Protein AF-X1TYQ2-F1 (afdb_monomer_lite)

Structure (mmCIF, N/CA/C/O backbone):
data_AF-X1TYQ2-F1
#
_entry.id   AF-X1TYQ2-F1
#
loop_
_atom_site.group_PDB
_atom_site.id
_atom_site.type_symbol
_atom_site.label_atom_id
_atom_site.label_alt_id
_atom_site.label_comp_id
_atom_site.label_asym_id
_atom_site.label_entity_id
_atom_site.label_seq_id
_atom_site.pdbx_PDB_ins_code
_atom_site.Cartn_x
_atom_site.Cartn_y
_a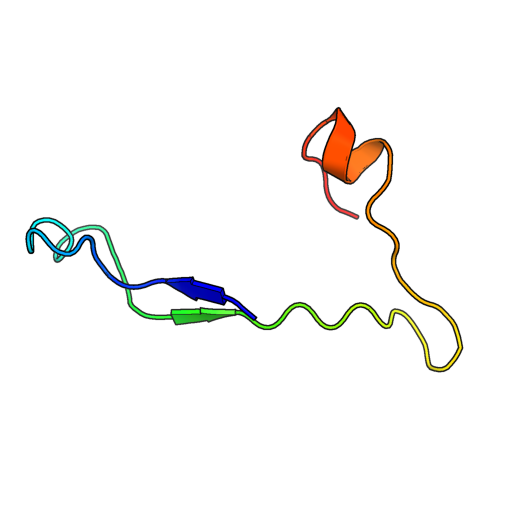tom_site.Cartn_z
_atom_site.occupancy
_atom_site.B_iso_or_equiv
_atom_site.auth_seq_id
_atom_site.auth_comp_id
_atom_site.auth_asym_id
_atom_site.auth_atom_id
_atom_site.pdbx_PDB_model_num
ATOM 1 N N . MET A 1 1 ? -9.502 1.711 -5.444 1.00 95.38 1 MET A N 1
ATOM 2 C CA . MET A 1 1 ? -9.176 0.995 -6.692 1.00 95.38 1 MET A CA 1
ATOM 3 C C . MET A 1 1 ? -8.088 1.785 -7.383 1.00 95.38 1 MET A C 1
ATOM 5 O O . MET A 1 1 ? -8.225 3.002 -7.436 1.00 95.38 1 MET A O 1
ATOM 9 N N . SER A 1 2 ? -7.044 1.117 -7.863 1.00 97.69 2 SER A N 1
ATOM 10 C CA . SER A 1 2 ? -5.981 1.727 -8.666 1.00 97.69 2 SER A CA 1
ATOM 11 C C . SER A 1 2 ? -5.770 0.920 -9.944 1.00 97.69 2 SER A C 1
ATOM 13 O O . SER A 1 2 ? -6.003 -0.288 -9.951 1.00 97.69 2 SER A O 1
ATOM 15 N N . ILE A 1 3 ? -5.364 1.591 -11.020 1.00 98.00 3 ILE A N 1
ATOM 16 C CA . ILE A 1 3 ? -5.041 0.968 -12.305 1.00 98.00 3 ILE A CA 1
ATOM 17 C C . ILE A 1 3 ? -3.583 1.280 -12.598 1.00 98.00 3 ILE A C 1
ATOM 19 O O . ILE A 1 3 ? -3.218 2.441 -12.785 1.00 98.00 3 ILE A O 1
ATOM 23 N N . HIS A 1 4 ? -2.755 0.244 -12.636 1.00 97.25 4 HIS A N 1
ATOM 24 C CA . HIS A 1 4 ? -1.335 0.366 -12.917 1.00 97.25 4 HIS A CA 1
ATOM 25 C C . HIS A 1 4 ? -1.080 -0.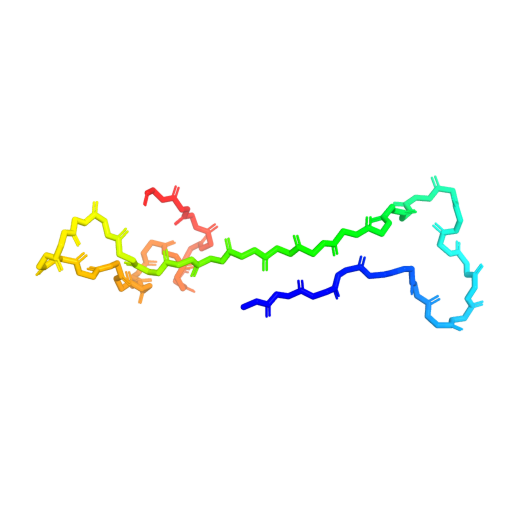155 -14.326 1.00 97.25 4 HIS A C 1
ATOM 27 O O . HIS A 1 4 ? -1.127 -1.353 -14.602 1.00 97.25 4 HIS A O 1
ATOM 33 N N . GLN A 1 5 ? -0.842 0.784 -15.232 1.00 96.50 5 GLN A N 1
ATOM 34 C CA . GLN A 1 5 ? -0.462 0.544 -16.619 1.00 96.50 5 GLN A CA 1
ATOM 35 C C . GLN A 1 5 ? 0.958 1.059 -16.855 1.00 96.50 5 GLN A C 1
ATOM 37 O O . GLN A 1 5 ? 1.499 1.805 -16.039 1.00 96.50 5 GLN A O 1
ATOM 42 N N . GLN A 1 6 ? 1.556 0.692 -17.987 1.00 97.19 6 GLN A N 1
ATOM 43 C CA . GLN A 1 6 ? 2.843 1.266 -18.372 1.00 97.19 6 GLN A CA 1
ATOM 44 C C . GLN A 1 6 ? 2.765 2.802 -18.509 1.00 97.19 6 GLN A C 1
ATOM 46 O O . GLN A 1 6 ? 1.694 3.338 -18.822 1.00 97.19 6 GLN A O 1
ATOM 51 N N . PRO A 1 7 ? 3.893 3.520 -18.359 1.00 96.00 7 PRO A N 1
ATOM 52 C CA . PRO A 1 7 ? 3.962 4.941 -18.671 1.00 96.00 7 PRO A CA 1
ATOM 53 C C . PRO A 1 7 ? 3.455 5.250 -20.085 1.00 96.00 7 PRO A C 1
ATOM 55 O O . PRO A 1 7 ? 3.689 4.499 -21.036 1.00 96.00 7 PRO A O 1
ATOM 58 N N . THR A 1 8 ? 2.787 6.391 -20.243 1.00 95.94 8 THR A N 1
ATOM 59 C CA . THR A 1 8 ? 2.129 6.778 -21.505 1.00 95.94 8 THR A CA 1
ATOM 60 C C . THR A 1 8 ? 3.104 7.078 -22.645 1.00 95.94 8 THR A C 1
ATOM 62 O O . THR A 1 8 ? 2.698 7.096 -23.801 1.00 95.94 8 THR A O 1
ATOM 65 N N . ASN A 1 9 ? 4.393 7.255 -22.347 1.00 96.12 9 ASN A N 1
ATOM 66 C CA . ASN A 1 9 ? 5.454 7.417 -23.342 1.00 96.12 9 ASN A CA 1
ATOM 67 C C . ASN A 1 9 ? 5.934 6.085 -23.962 1.00 96.12 9 ASN A C 1
ATOM 69 O O . ASN A 1 9 ? 6.878 6.090 -24.745 1.00 96.12 9 ASN A O 1
ATOM 73 N N . GLY A 1 10 ? 5.322 4.948 -23.603 1.00 91.69 10 GLY A N 1
ATOM 74 C CA . GLY A 1 10 ? 5.591 3.643 -24.219 1.00 91.69 10 GLY A CA 1
ATOM 75 C C . GLY A 1 10 ? 6.906 2.982 -23.797 1.00 91.69 10 GLY A C 1
ATOM 76 O O . GLY A 1 10 ? 7.284 1.962 -24.366 1.00 91.69 10 GLY A O 1
ATOM 77 N N . THR A 1 11 ? 7.600 3.522 -22.794 1.00 95.25 11 THR A N 1
ATOM 78 C CA . THR A 1 11 ? 8.908 3.003 -22.346 1.00 95.25 11 THR A CA 1
ATOM 79 C C . THR A 1 11 ? 8.808 1.803 -21.399 1.00 95.25 11 THR A C 1
ATOM 81 O O . THR A 1 11 ? 9.824 1.199 -21.074 1.00 95.25 11 THR A O 1
ATOM 84 N N . GLY A 1 12 ? 7.601 1.446 -20.949 1.00 94.94 12 GLY A N 1
ATOM 85 C CA . GLY A 1 12 ? 7.390 0.504 -19.846 1.00 94.94 12 GLY A CA 1
ATOM 86 C C . GLY A 1 12 ? 7.359 -0.977 -20.185 1.00 94.94 12 GLY A C 1
ATOM 87 O O . GLY A 1 12 ? 7.223 -1.772 -19.262 1.00 94.94 12 GLY A O 1
ATOM 88 N N . LYS A 1 13 ? 7.482 -1.368 -21.458 1.00 93.38 13 LYS A N 1
ATOM 89 C CA . LYS A 1 13 ? 7.251 -2.755 -21.899 1.00 93.38 13 LYS A CA 1
ATOM 90 C C . LYS A 1 13 ? 8.094 -3.802 -21.151 1.00 93.38 13 LYS A C 1
ATOM 92 O O . LYS A 1 13 ? 7.606 -4.897 -20.906 1.00 93.38 13 LYS A O 1
ATOM 97 N N . GLU A 1 14 ? 9.323 -3.453 -20.772 1.00 96.31 14 GLU A N 1
ATOM 98 C CA . GLU A 1 14 ? 10.265 -4.369 -20.109 1.00 96.31 14 GLU A CA 1
ATOM 99 C C . GLU A 1 14 ? 10.089 -4.444 -18.579 1.00 96.31 14 GLU A C 1
ATOM 101 O O . GLU A 1 14 ? 10.554 -5.395 -17.959 1.00 96.31 14 GLU A O 1
ATOM 106 N N . TYR A 1 15 ? 9.443 -3.453 -17.946 1.00 94.94 15 TYR A N 1
ATOM 107 C CA . TYR A 1 15 ? 9.391 -3.330 -16.476 1.00 94.94 15 TYR A CA 1
ATOM 108 C C . TYR A 1 15 ? 7.991 -3.095 -15.895 1.00 94.94 15 TYR A C 1
ATOM 110 O O . TYR A 1 15 ? 7.830 -3.028 -14.679 1.00 94.94 15 TYR A O 1
ATOM 118 N N . SER A 1 16 ? 6.969 -2.947 -16.738 1.00 96.62 16 SER A N 1
ATOM 119 C CA . SER A 1 16 ? 5.584 -2.719 -16.324 1.00 96.62 16 SER A CA 1
ATOM 120 C C . SER A 1 16 ? 4.697 -3.874 -16.775 1.00 96.62 16 SER A C 1
ATOM 122 O O . SER A 1 16 ? 4.712 -4.262 -17.939 1.00 96.62 16 SER A O 1
ATOM 124 N N . HIS A 1 17 ? 3.856 -4.369 -15.871 1.00 95.94 17 HIS A N 1
ATOM 125 C CA . HIS A 1 17 ? 2.800 -5.328 -16.181 1.00 95.94 17 HIS A CA 1
ATOM 126 C C . HIS A 1 17 ? 1.460 -4.731 -15.764 1.00 95.94 17 HIS A C 1
ATOM 128 O O . HIS A 1 17 ? 1.324 -4.245 -14.641 1.00 95.94 17 HIS A O 1
ATOM 134 N N . PHE A 1 18 ? 0.483 -4.734 -16.670 1.00 96.75 18 PHE A N 1
ATOM 135 C CA . PHE A 1 18 ? -0.829 -4.163 -16.394 1.00 96.75 18 PHE A CA 1
ATOM 136 C C . PHE A 1 18 ? -1.541 -4.929 -15.274 1.00 96.75 18 PHE A C 1
ATOM 138 O O . PHE A 1 18 ? -1.679 -6.149 -15.348 1.00 96.75 18 PHE A O 1
ATOM 145 N N . HIS A 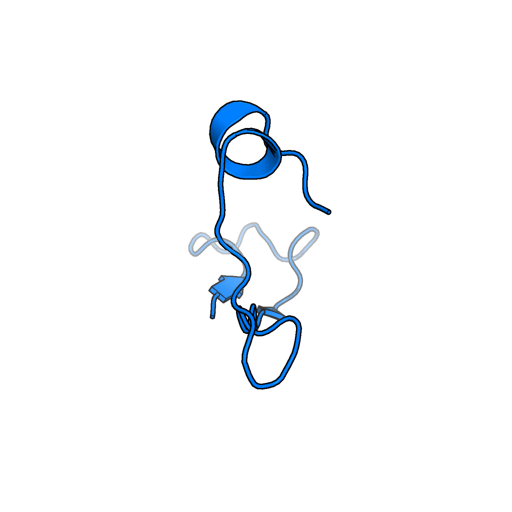1 19 ? -2.020 -4.215 -14.257 1.00 97.62 19 HIS A N 1
ATOM 146 C CA . HIS A 1 19 ? -2.834 -4.790 -13.189 1.00 97.62 19 HIS A CA 1
ATOM 147 C C . HIS A 1 19 ? -3.784 -3.755 -12.578 1.00 97.62 19 HIS A C 1
ATOM 149 O O . HIS A 1 19 ? -3.589 -2.541 -12.682 1.00 97.62 19 HIS A O 1
ATOM 155 N N . ILE A 1 20 ? -4.844 -4.259 -11.947 1.00 98.50 20 ILE A N 1
ATOM 156 C CA . ILE A 1 20 ? -5.851 -3.465 -11.243 1.00 98.50 20 ILE A CA 1
ATOM 157 C C . ILE A 1 20 ? -5.864 -3.922 -9.789 1.00 98.50 20 ILE A C 1
ATOM 159 O O . ILE A 1 20 ? -5.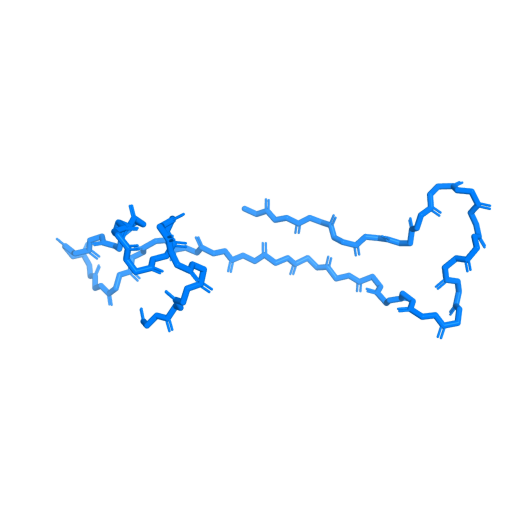960 -5.116 -9.511 1.00 98.50 20 ILE A O 1
ATOM 163 N N . GLU A 1 21 ? -5.795 -2.966 -8.870 1.00 98.38 21 GLU A N 1
ATOM 164 C CA . GLU A 1 21 ? -5.704 -3.230 -7.438 1.00 98.38 21 GLU A CA 1
ATOM 165 C C . GLU A 1 21 ? -6.960 -2.753 -6.710 1.00 98.38 21 GLU A C 1
ATOM 167 O O . GLU A 1 21 ? -7.423 -1.612 -6.867 1.00 98.38 21 GLU A O 1
ATOM 172 N N . PHE A 1 22 ? -7.500 -3.626 -5.860 1.00 97.62 22 PHE A N 1
ATOM 173 C CA . PHE A 1 22 ? -8.641 -3.341 -5.000 1.00 97.62 22 PHE A CA 1
ATOM 174 C C . PHE A 1 22 ? -8.204 -3.383 -3.536 1.00 97.62 22 PHE A C 1
ATOM 176 O O . PHE A 1 22 ? -7.702 -4.394 -3.059 1.00 97.62 22 PHE A O 1
ATOM 183 N N . TYR A 1 23 ? -8.459 -2.289 -2.815 1.00 95.94 23 TYR A N 1
ATOM 184 C CA . TYR A 1 23 ? -8.130 -2.127 -1.397 1.00 95.94 23 TYR A CA 1
ATOM 185 C C . TYR A 1 23 ? -9.409 -1.899 -0.579 1.00 95.94 23 TYR A C 1
ATOM 187 O O . TYR A 1 23 ? -9.680 -0.767 -0.169 1.00 95.94 23 TYR A O 1
ATOM 195 N N . PRO A 1 24 ? -10.271 -2.920 -0.409 1.00 96.25 24 PRO A N 1
ATOM 196 C CA . PRO A 1 24 ? -11.461 -2.781 0.416 1.00 96.25 24 PRO A CA 1
ATOM 197 C C . PRO A 1 24 ? -11.050 -2.543 1.881 1.00 96.25 24 PRO A C 1
ATOM 199 O O . PRO A 1 24 ? -10.239 -3.294 2.420 1.00 96.25 24 PRO A O 1
ATOM 202 N N . PRO A 1 25 ? -11.603 -1.526 2.560 1.00 95.56 25 PRO A N 1
ATOM 203 C CA . PRO A 1 25 ? -11.140 -1.134 3.890 1.00 95.56 25 PRO A CA 1
ATOM 204 C C . PRO A 1 25 ? -11.711 -1.997 5.030 1.00 95.56 25 PRO A C 1
ATOM 206 O O . PRO A 1 25 ? -11.410 -1.748 6.193 1.00 95.56 25 PRO A O 1
ATOM 209 N N . TYR A 1 26 ? -12.561 -2.986 4.755 1.00 97.12 26 TYR A N 1
ATOM 210 C CA . TYR A 1 26 ? -13.222 -3.780 5.794 1.00 97.12 26 TYR A CA 1
ATOM 211 C C . TYR A 1 26 ? -12.301 -4.881 6.331 1.00 97.12 26 TYR A C 1
ATOM 213 O O . TYR A 1 26 ? -11.896 -5.769 5.587 1.00 97.12 26 TYR A O 1
ATOM 221 N N . ARG A 1 27 ? -12.004 -4.859 7.639 1.00 94.50 27 ARG A N 1
ATOM 222 C CA . ARG A 1 27 ? -11.314 -5.974 8.321 1.00 94.50 27 ARG A CA 1
ATOM 223 C C . ARG A 1 27 ? -12.291 -7.051 8.778 1.00 94.50 27 ARG A C 1
ATOM 225 O O . ARG A 1 27 ? -11.980 -8.234 8.735 1.00 94.50 27 ARG A O 1
ATOM 232 N N . THR A 1 28 ? -13.459 -6.623 9.241 1.00 96.88 28 THR A N 1
ATOM 233 C CA . THR A 1 28 ? -14.618 -7.470 9.541 1.00 96.88 28 THR A CA 1
ATOM 234 C C . THR A 1 28 ? -15.878 -6.725 9.105 1.00 96.88 28 THR A C 1
ATOM 236 O O . THR A 1 28 ? -15.792 -5.584 8.648 1.00 96.88 28 THR A O 1
ATOM 239 N N . LYS A 1 29 ? -17.053 -7.343 9.271 1.00 96.50 29 LYS A N 1
ATOM 240 C CA . LYS A 1 29 ? -18.346 -6.729 8.937 1.00 96.50 29 LYS A CA 1
ATOM 241 C C . LYS A 1 29 ? -18.523 -5.327 9.540 1.00 96.50 29 LYS A C 1
ATOM 243 O O . LYS A 1 29 ? -18.951 -4.420 8.837 1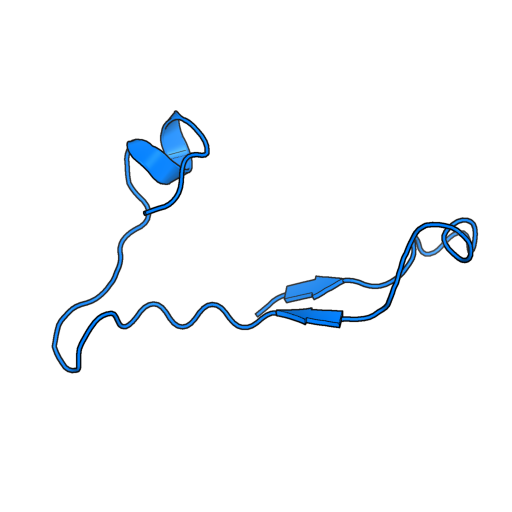.00 96.50 29 LYS A O 1
ATOM 248 N N . ASP A 1 30 ? -18.140 -5.155 10.804 1.00 97.62 30 ASP A N 1
ATOM 249 C CA . ASP A 1 30 ? -18.395 -3.928 11.572 1.00 97.62 30 ASP A CA 1
ATOM 250 C C . ASP A 1 30 ? -17.107 -3.145 11.901 1.00 97.62 30 ASP A C 1
ATOM 252 O O . ASP A 1 30 ? -17.128 -2.209 12.699 1.00 97.62 30 ASP A O 1
ATOM 256 N N . LYS A 1 31 ? -15.957 -3.522 11.313 1.00 97.12 31 LYS A N 1
ATOM 257 C CA . LYS A 1 31 ? -14.661 -2.868 11.563 1.00 97.12 31 LYS A CA 1
ATOM 258 C C . LYS A 1 31 ? -13.987 -2.416 10.272 1.00 97.12 31 LYS A C 1
ATOM 260 O O . LYS A 1 31 ? -13.601 -3.234 9.433 1.00 97.12 31 LYS A O 1
ATOM 265 N N . LEU A 1 32 ? -13.738 -1.111 10.194 1.00 97.25 32 LEU A N 1
ATOM 266 C CA . LEU A 1 32 ? -12.962 -0.471 9.137 1.00 97.25 32 LEU A CA 1
ATOM 267 C C . LEU A 1 32 ? -11.469 -0.391 9.501 1.00 97.25 32 LEU A C 1
ATOM 269 O O . LEU A 1 32 ? -11.106 -0.165 10.658 1.00 97.25 32 LEU A O 1
ATOM 273 N N . LYS A 1 33 ? -10.598 -0.541 8.503 1.00 96.81 33 LYS A N 1
ATOM 274 C CA . LYS A 1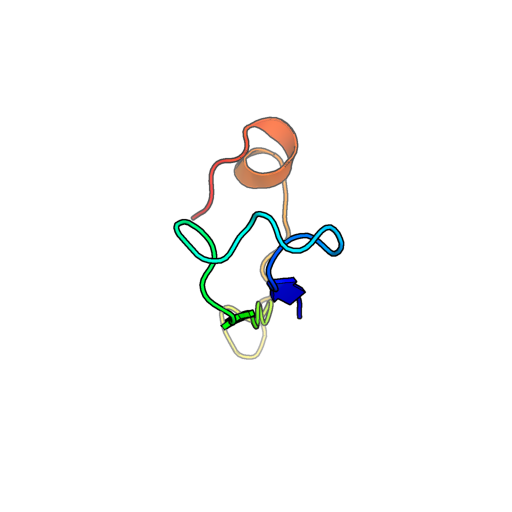 33 ? -9.191 -0.145 8.550 1.00 96.81 33 LYS A CA 1
ATOM 275 C C . LYS A 1 33 ? -9.096 1.345 8.237 1.00 96.81 33 LYS A C 1
ATOM 277 O O . LYS A 1 33 ? -9.465 1.776 7.148 1.00 96.81 33 LYS A O 1
ATOM 282 N N . TYR A 1 34 ? -8.537 2.101 9.174 1.00 96.12 34 TYR A N 1
ATOM 283 C CA . TYR A 1 34 ? -8.111 3.476 8.946 1.00 96.12 34 TYR A CA 1
ATOM 284 C C . TYR A 1 34 ? -6.609 3.494 8.688 1.00 96.12 34 TYR A C 1
ATOM 286 O O . TYR A 1 34 ? -5.858 2.804 9.378 1.00 96.12 34 TYR A O 1
ATOM 294 N N . LEU A 1 35 ? -6.188 4.272 7.695 1.00 96.44 35 LEU A N 1
ATOM 295 C CA . LEU A 1 35 ? -4.782 4.609 7.515 1.00 96.44 35 LEU A CA 1
ATOM 296 C C . LEU A 1 35 ? -4.428 5.657 8.571 1.00 96.44 35 LEU A C 1
ATOM 298 O O . LEU A 1 35 ? -5.077 6.701 8.644 1.00 96.44 35 LEU A O 1
ATOM 302 N N . ALA A 1 36 ? -3.455 5.350 9.420 1.00 95.56 36 ALA A N 1
ATOM 303 C CA . ALA A 1 36 ? -3.068 6.183 10.547 1.00 95.56 36 ALA A CA 1
ATOM 304 C C . ALA A 1 36 ? -1.542 6.352 10.571 1.00 95.56 36 ALA A C 1
ATOM 306 O O . ALA A 1 36 ? -0.902 6.396 9.523 1.00 95.56 36 ALA A O 1
ATOM 307 N N . GLY A 1 37 ? -0.948 6.505 11.757 1.00 97.38 37 GLY A N 1
ATOM 308 C CA . GLY A 1 37 ? 0.469 6.846 11.900 1.00 97.38 37 GLY A CA 1
ATOM 309 C C . GLY A 1 37 ? 1.424 5.843 11.249 1.00 97.38 37 GLY A C 1
ATOM 310 O O . GLY A 1 37 ? 2.381 6.261 10.606 1.00 97.38 37 GLY A O 1
ATOM 311 N N . SER A 1 38 ? 1.162 4.538 11.360 1.00 96.06 38 SER A N 1
ATOM 312 C CA . SER A 1 38 ? 2.025 3.519 10.749 1.00 96.06 38 SER A CA 1
ATOM 313 C C . SER A 1 38 ? 2.031 3.622 9.223 1.00 96.06 38 SER A C 1
ATOM 315 O O . SER A 1 38 ? 3.100 3.603 8.615 1.00 96.06 38 SER A O 1
ATOM 317 N N . GLU A 1 39 ? 0.860 3.804 8.612 1.00 97.62 39 GLU A N 1
ATOM 318 C CA . GLU A 1 39 ? 0.705 3.827 7.159 1.00 97.62 39 GLU A CA 1
ATOM 319 C C . GLU A 1 39 ? 1.053 5.192 6.561 1.00 97.62 39 GLU A C 1
ATOM 321 O O . GLU A 1 39 ? 1.870 5.277 5.654 1.00 97.62 39 GLU A O 1
ATOM 326 N N . ILE A 1 40 ? 0.454 6.273 7.068 1.00 96.62 40 ILE A N 1
ATOM 327 C CA . ILE A 1 40 ? 0.625 7.627 6.517 1.00 96.62 40 ILE A CA 1
ATOM 328 C C . ILE A 1 40 ? 1.938 8.250 6.995 1.00 96.62 40 ILE A C 1
ATOM 330 O O . ILE A 1 40 ? 2.595 8.959 6.240 1.00 96.62 40 ILE A O 1
ATOM 334 N N . GLY A 1 41 ? 2.317 8.005 8.249 1.00 96.44 41 GLY A N 1
ATOM 335 C CA . GLY A 1 41 ? 3.499 8.620 8.850 1.00 96.44 41 GLY A CA 1
ATOM 336 C C . GLY A 1 41 ? 4.807 7.914 8.504 1.00 96.44 41 GLY A C 1
ATOM 337 O O . GLY A 1 41 ? 5.842 8.571 8.446 1.00 96.44 41 GLY A O 1
ATOM 338 N N . VAL A 1 42 ? 4.778 6.594 8.286 1.00 97.56 42 VAL A N 1
ATOM 339 C CA . VAL A 1 42 ? 6.001 5.782 8.109 1.00 97.56 42 VAL A CA 1
ATOM 340 C C . VAL A 1 42 ? 5.955 4.896 6.856 1.00 97.56 42 VAL A C 1
ATOM 342 O O . VAL A 1 42 ? 6.969 4.315 6.484 1.00 97.56 42 VAL A O 1
ATOM 345 N N . GLY A 1 43 ? 4.817 4.801 6.160 1.00 95.19 43 GLY A N 1
ATOM 346 C CA . GLY A 1 43 ? 4.695 3.964 4.961 1.00 95.19 43 GLY A CA 1
ATOM 347 C C . GLY A 1 43 ? 4.665 2.459 5.248 1.00 95.19 43 GLY A C 1
ATOM 348 O O . GLY A 1 43 ? 4.896 1.663 4.341 1.00 95.19 43 GLY A O 1
ATOM 349 N N . THR A 1 44 ? 4.387 2.055 6.491 1.00 96.75 44 THR A N 1
ATOM 350 C CA . THR A 1 44 ? 4.373 0.649 6.923 1.00 96.75 44 THR A CA 1
ATOM 351 C C . THR A 1 44 ? 2.938 0.147 7.084 1.00 96.75 44 THR A C 1
ATOM 353 O O . THR A 1 44 ? 2.131 0.771 7.772 1.00 96.75 44 THR A O 1
ATOM 356 N N . PHE A 1 45 ? 2.624 -1.013 6.498 1.00 93.31 45 PHE A N 1
ATOM 357 C CA . PHE A 1 45 ? 1.269 -1.579 6.452 1.00 93.31 45 PHE A CA 1
ATOM 358 C C . PHE A 1 45 ? 1.146 -2.877 7.268 1.00 93.31 45 PHE A C 1
ATOM 360 O O . PHE A 1 45 ? 2.067 -3.694 7.282 1.00 93.31 45 PHE A O 1
ATOM 367 N N . ILE A 1 46 ? -0.001 -3.045 7.950 1.00 87.56 46 ILE A N 1
ATOM 368 C CA . ILE A 1 46 ? -0.345 -4.166 8.855 1.00 87.56 46 ILE A CA 1
ATOM 369 C C . ILE A 1 46 ? -1.816 -4.561 8.687 1.00 87.56 46 ILE A C 1
ATOM 371 O O . ILE A 1 46 ? -2.683 -3.647 8.611 1.00 87.56 46 ILE A O 1
#

Sequence (46 aa):
MSIHQQPTNGTGKEYSHFHIEFYPPYRTKDKLKYLAGSEIGVGTFI

pLDDT: mean 96.13, std 1.83, range [87.56, 98.5]

Secondary structure (DSSP, 8-state):
-EEE---TTSTTTTT---EEE----EEETTEEPPP-IIIIIH----

Foldseek 3Di:
DDWFDAPPVPPCPVPGDTDDDDDAQDPDPPDGHDQDCCCPVPVHDD

Organism: NCBI:txid412755

InterPro domains:
  IPR036265 HIT-like superfamily [G3DSA:3.30.428.10] (1-46)
  IPR036265 HIT-like superfamily [SSF54197] (2-42)

Radius of gyration: 15.34 Å; chains: 1; bounding box: 29×16×36 Å